Protein AF-A0ABD0QB80-F1 (afdb_monomer)

Structure (mmCIF, N/CA/C/O backbone):
data_AF-A0ABD0QB80-F1
#
_entry.id   AF-A0ABD0QB80-F1
#
loop_
_atom_site.group_PDB
_atom_site.id
_atom_site.type_symbol
_atom_site.label_atom_id
_atom_site.label_alt_id
_atom_site.label_comp_id
_atom_site.label_asym_id
_atom_site.label_entity_id
_atom_site.label_seq_id
_atom_site.pdbx_PDB_ins_code
_atom_site.Cartn_x
_atom_site.Cartn_y
_atom_site.Cartn_z
_atom_site.occupancy
_atom_site.B_iso_or_equiv
_atom_site.auth_seq_id
_atom_site.auth_comp_id
_atom_site.auth_asym_id
_atom_site.auth_atom_id
_atom_site.pdbx_PDB_model_num
ATOM 1 N N . MET A 1 1 ? -16.497 -21.254 11.061 1.00 49.84 1 MET A N 1
ATOM 2 C CA . MET A 1 1 ? -15.151 -20.704 10.775 1.00 49.84 1 MET A CA 1
ATOM 3 C C . MET A 1 1 ? -15.142 -20.157 9.349 1.00 49.84 1 MET A C 1
ATOM 5 O O . MET A 1 1 ? -15.219 -20.940 8.411 1.00 49.84 1 MET A O 1
ATOM 9 N N . GLY A 1 2 ? -15.184 -18.832 9.176 1.00 76.12 2 GLY A N 1
ATOM 10 C CA . GLY A 1 2 ? -15.307 -18.184 7.861 1.00 76.12 2 GLY A CA 1
ATOM 11 C C . GLY A 1 2 ? -13.971 -18.102 7.119 1.00 76.12 2 GLY A C 1
ATOM 12 O O . GLY A 1 2 ? -12.945 -17.794 7.721 1.00 76.12 2 GLY A O 1
ATOM 13 N N . LYS A 1 3 ? -13.971 -18.387 5.811 1.00 84.38 3 LYS A N 1
ATOM 14 C CA . LYS A 1 3 ? -12.784 -18.234 4.952 1.00 84.38 3 LYS A CA 1
ATOM 15 C C . LYS A 1 3 ? -12.396 -16.754 4.853 1.00 84.38 3 LYS A C 1
ATOM 17 O O . LYS A 1 3 ? -13.266 -15.885 4.888 1.00 84.38 3 LYS A O 1
ATOM 22 N N . LYS A 1 4 ? -11.096 -16.474 4.686 1.00 85.19 4 LYS A N 1
ATOM 23 C CA . LYS A 1 4 ? -10.597 -15.112 4.434 1.00 85.19 4 LYS A CA 1
ATOM 24 C C . LYS A 1 4 ? -11.374 -14.489 3.256 1.00 85.19 4 LYS A C 1
ATOM 26 O O . LYS A 1 4 ? -11.534 -15.174 2.241 1.00 85.19 4 LYS A O 1
ATOM 31 N N . PRO A 1 5 ? -11.833 -13.226 3.361 1.00 89.25 5 PRO A N 1
ATOM 32 C CA . PRO A 1 5 ? -12.507 -12.547 2.260 1.00 89.25 5 PRO A CA 1
ATOM 33 C C . PRO A 1 5 ? -11.641 -12.562 1.001 1.00 89.25 5 PRO A C 1
ATOM 35 O O . PRO A 1 5 ? -10.414 -12.440 1.082 1.00 89.25 5 PRO A O 1
ATOM 38 N N . ARG A 1 6 ? -12.274 -12.705 -0.168 1.00 91.69 6 ARG A N 1
ATOM 39 C CA . ARG A 1 6 ? -11.547 -12.617 -1.437 1.00 91.69 6 ARG A CA 1
ATOM 40 C C . ARG A 1 6 ? -11.045 -11.182 -1.630 1.00 91.69 6 ARG A C 1
ATOM 42 O O . ARG A 1 6 ? -11.788 -10.248 -1.326 1.00 91.69 6 ARG A O 1
ATOM 49 N N . PRO A 1 7 ? -9.815 -10.991 -2.132 1.00 92.06 7 PRO A N 1
ATOM 50 C CA . PRO A 1 7 ? -9.346 -9.663 -2.489 1.00 92.06 7 PRO A CA 1
ATOM 51 C C . PRO A 1 7 ? -10.196 -9.092 -3.629 1.00 92.06 7 PRO A C 1
ATOM 53 O O . PRO A 1 7 ? -10.623 -9.820 -4.526 1.00 92.06 7 PRO A O 1
ATOM 56 N N . VAL A 1 8 ? -10.419 -7.781 -3.593 1.00 93.19 8 VAL A N 1
ATOM 57 C CA . VAL A 1 8 ? -11.091 -7.038 -4.663 1.00 93.19 8 VAL A CA 1
ATOM 58 C C . VAL A 1 8 ? -10.023 -6.416 -5.556 1.00 93.19 8 VAL A C 1
ATOM 60 O O . VAL A 1 8 ? -9.140 -5.712 -5.065 1.00 93.19 8 VAL A O 1
ATOM 63 N N . ILE A 1 9 ? -10.104 -6.668 -6.863 1.00 93.19 9 ILE A N 1
ATOM 64 C CA . ILE A 1 9 ? -9.202 -6.072 -7.853 1.00 93.19 9 ILE A CA 1
ATOM 65 C C . ILE A 1 9 ? -9.852 -4.800 -8.389 1.00 93.19 9 ILE A C 1
ATOM 67 O O . ILE A 1 9 ? -10.947 -4.841 -8.945 1.00 93.19 9 ILE A O 1
ATOM 71 N N . ILE A 1 10 ? -9.159 -3.671 -8.245 1.00 92.50 10 ILE A N 1
ATOM 72 C CA . ILE A 1 10 ? -9.611 -2.373 -8.749 1.00 92.50 10 ILE A CA 1
ATOM 73 C C . ILE A 1 10 ? -8.690 -1.954 -9.892 1.00 92.50 10 ILE A C 1
ATOM 75 O O . ILE A 1 10 ? -7.496 -1.723 -9.694 1.00 92.50 10 ILE A O 1
ATOM 79 N N . ARG A 1 11 ? -9.255 -1.837 -11.097 1.00 92.75 11 ARG A N 1
ATOM 80 C CA . ARG A 1 11 ? -8.568 -1.288 -12.269 1.00 92.75 11 ARG A CA 1
ATOM 81 C C . ARG A 1 11 ? -8.907 0.189 -12.396 1.00 92.75 11 ARG A C 1
ATOM 83 O O . ARG A 1 11 ? -10.061 0.550 -12.593 1.00 92.75 11 ARG A O 1
ATOM 90 N N . LEU A 1 12 ? -7.890 1.032 -12.270 1.00 91.25 12 LEU A N 1
ATOM 91 C CA . LEU A 1 12 ? -8.019 2.475 -12.437 1.00 91.25 12 LEU A CA 1
ATOM 92 C C . LEU A 1 12 ? -7.592 2.859 -13.846 1.00 91.25 12 LEU A C 1
ATOM 94 O O . LEU A 1 12 ? -6.610 2.324 -14.360 1.00 91.25 12 LEU A O 1
ATOM 98 N N . HIS A 1 13 ? -8.317 3.802 -14.442 1.00 93.06 13 HIS A N 1
ATOM 99 C CA . HIS A 1 13 ? -8.006 4.303 -15.776 1.00 93.06 13 HIS A CA 1
ATOM 100 C C . HIS A 1 13 ? -6.679 5.077 -15.786 1.00 93.06 13 HIS A C 1
ATOM 102 O O . HIS A 1 13 ? -5.834 4.861 -16.650 1.00 93.06 13 HIS A O 1
ATOM 108 N N . TYR A 1 14 ? -6.454 5.928 -14.779 1.00 90.94 14 TYR A N 1
ATOM 109 C CA . TYR A 1 14 ? -5.256 6.758 -14.697 1.00 90.94 14 TYR A CA 1
ATOM 110 C C . TYR A 1 14 ? -4.217 6.181 -13.736 1.00 90.94 14 TYR A C 1
ATOM 112 O O . TYR A 1 14 ? -4.460 5.994 -12.540 1.00 90.94 14 TYR A O 1
ATOM 120 N N . TYR A 1 15 ? -3.001 5.983 -14.248 1.00 85.44 15 TYR A N 1
ATOM 121 C CA . TYR A 1 15 ? -1.870 5.494 -13.458 1.00 85.44 15 TYR A CA 1
ATOM 122 C C . TYR A 1 15 ? -1.534 6.410 -12.268 1.00 85.44 15 TYR A C 1
ATOM 124 O O . TYR A 1 15 ? -1.249 5.927 -11.174 1.00 85.44 15 TYR A O 1
ATOM 132 N N . GLN A 1 16 ? -1.621 7.730 -12.454 1.00 88.31 16 GLN A N 1
ATOM 133 C CA . GLN A 1 16 ? -1.333 8.713 -11.404 1.00 88.31 16 GLN A CA 1
ATOM 134 C C . GLN A 1 16 ? -2.263 8.553 -10.195 1.00 88.31 16 GLN A C 1
ATOM 136 O O . GLN A 1 16 ? -1.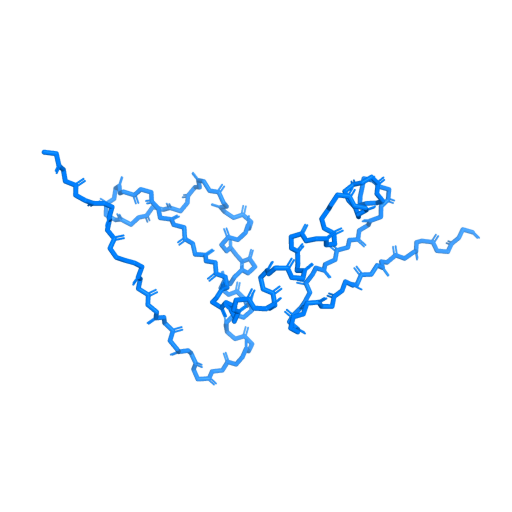800 8.545 -9.056 1.00 88.31 16 GLN A O 1
ATOM 141 N N . GLN A 1 17 ? -3.561 8.340 -10.435 1.00 91.69 17 GLN A N 1
ATOM 142 C CA . GLN A 1 17 ? -4.538 8.097 -9.371 1.00 91.69 17 GLN A CA 1
ATOM 143 C C . GLN A 1 17 ? -4.220 6.809 -8.607 1.00 91.69 17 GLN A C 1
ATOM 145 O O . GLN A 1 17 ? -4.267 6.799 -7.378 1.00 91.69 17 GLN A O 1
ATOM 150 N N . LYS A 1 18 ? -3.819 5.743 -9.318 1.00 89.56 18 LYS A N 1
ATOM 151 C CA . LYS A 1 18 ? -3.371 4.491 -8.689 1.00 89.56 18 LYS A CA 1
ATOM 152 C C . LYS A 1 18 ? -2.210 4.731 -7.731 1.00 89.56 18 LYS A C 1
ATOM 154 O O . LYS A 1 18 ? -2.248 4.259 -6.597 1.00 89.56 18 LYS A O 1
ATOM 159 N N . GLU A 1 19 ? -1.183 5.455 -8.167 1.00 88.19 19 GLU A N 1
ATOM 160 C CA . GLU A 1 19 ? -0.014 5.709 -7.323 1.00 88.19 19 GLU A CA 1
ATOM 161 C C . GLU A 1 19 ? -0.352 6.591 -6.112 1.00 88.19 19 GLU A C 1
ATOM 163 O O . GLU A 1 19 ? 0.126 6.296 -5.016 1.00 88.19 19 GLU A O 1
ATOM 168 N N . LEU A 1 20 ? -1.221 7.598 -6.265 1.00 91.38 20 LEU A N 1
ATOM 169 C CA . LEU A 1 20 ? -1.702 8.419 -5.147 1.00 91.38 20 LEU A CA 1
ATOM 170 C C . LEU A 1 20 ? -2.456 7.581 -4.106 1.00 91.38 20 LEU A C 1
ATOM 172 O O . LEU A 1 20 ? -2.126 7.638 -2.922 1.00 91.38 20 LEU A O 1
ATOM 176 N N . ILE A 1 21 ? -3.400 6.742 -4.544 1.00 91.94 21 ILE A N 1
ATOM 177 C CA . ILE A 1 21 ? -4.169 5.856 -3.655 1.00 91.94 21 ILE A CA 1
ATOM 178 C C . ILE A 1 21 ? -3.238 4.906 -2.899 1.00 91.94 21 ILE A C 1
ATOM 180 O O . ILE A 1 21 ? -3.363 4.743 -1.686 1.00 91.94 21 ILE A O 1
ATOM 184 N N . ILE A 1 22 ? -2.272 4.296 -3.589 1.00 90.88 22 ILE A N 1
ATOM 185 C CA . ILE A 1 22 ? -1.318 3.381 -2.955 1.00 90.88 22 ILE A CA 1
ATOM 186 C C . ILE A 1 22 ? -0.406 4.113 -1.966 1.00 90.88 22 ILE A C 1
ATOM 188 O O . ILE A 1 22 ? -0.100 3.568 -0.903 1.00 90.88 22 ILE A O 1
ATOM 192 N N . ARG A 1 23 ? 0.043 5.330 -2.289 1.00 89.44 23 ARG A N 1
ATOM 193 C CA . ARG A 1 23 ? 0.867 6.146 -1.390 1.00 89.44 23 ARG A CA 1
ATOM 194 C C . ARG A 1 23 ? 0.108 6.482 -0.109 1.00 89.44 23 ARG A C 1
ATOM 196 O O . ARG A 1 23 ? 0.632 6.234 0.976 1.00 89.44 23 ARG A O 1
ATOM 203 N N . GLU A 1 24 ? -1.125 6.960 -0.233 1.00 92.25 24 GLU A N 1
ATOM 204 C CA . GLU A 1 24 ? -1.994 7.255 0.909 1.00 92.25 24 GLU A CA 1
ATOM 205 C C . GLU A 1 24 ? -2.293 6.000 1.735 1.00 92.25 24 GLU A C 1
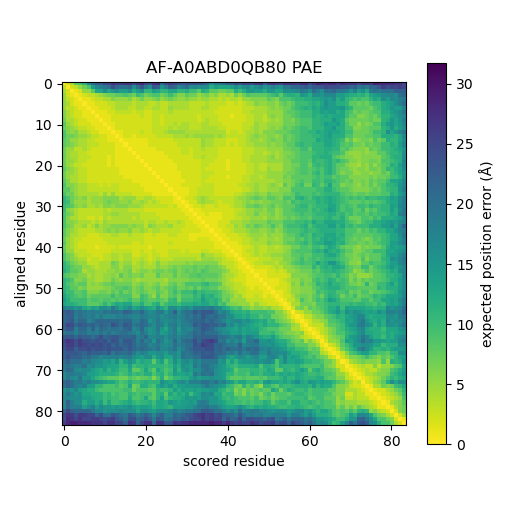ATOM 207 O O . GLU A 1 24 ? -2.213 6.020 2.964 1.00 92.25 24 GLU A O 1
ATOM 212 N N . ALA A 1 25 ? -2.550 4.867 1.077 1.00 91.50 25 ALA A N 1
ATOM 213 C CA . ALA A 1 25 ? -2.785 3.605 1.766 1.00 91.50 25 ALA A CA 1
ATOM 214 C C . ALA A 1 25 ? -1.562 3.108 2.549 1.00 91.50 25 ALA A C 1
ATOM 216 O O . ALA A 1 25 ? -1.711 2.551 3.638 1.00 91.50 25 ALA A O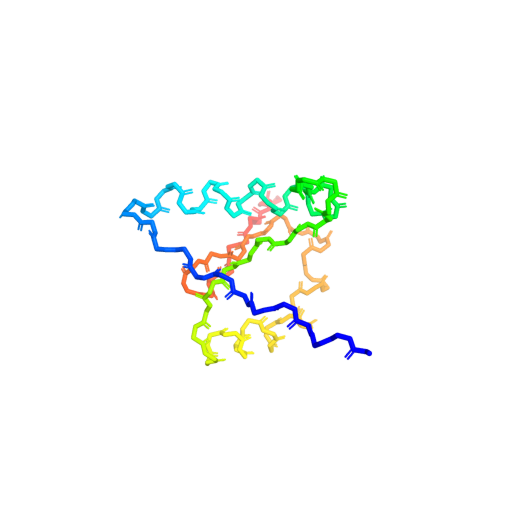 1
ATOM 217 N N . ARG A 1 26 ? -0.348 3.332 2.030 1.00 86.62 26 ARG A N 1
ATOM 218 C CA . ARG A 1 26 ? 0.901 3.050 2.754 1.00 86.62 26 ARG A CA 1
ATOM 219 C C . ARG A 1 26 ? 1.072 3.981 3.954 1.00 86.62 26 ARG A C 1
ATOM 221 O O . ARG A 1 26 ? 1.421 3.495 5.026 1.00 86.62 26 ARG A O 1
ATOM 228 N N . ALA A 1 27 ? 0.795 5.276 3.796 1.00 88.69 27 ALA A N 1
ATOM 229 C CA . ALA A 1 27 ? 0.882 6.254 4.882 1.00 88.69 27 ALA A CA 1
ATOM 230 C C . ALA A 1 27 ? -0.122 5.962 6.013 1.00 88.69 27 ALA A C 1
ATOM 232 O O . ALA A 1 27 ? 0.195 6.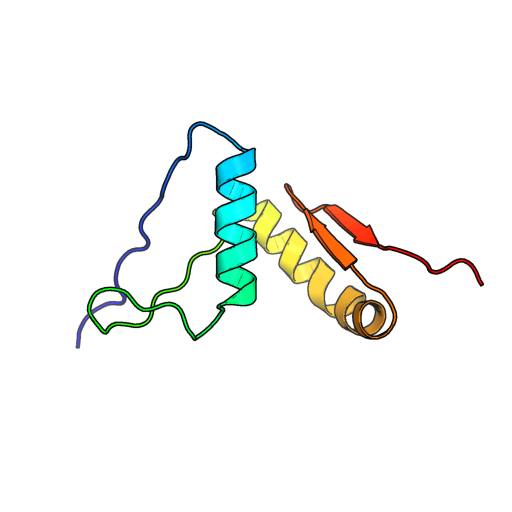120 7.191 1.00 88.69 27 ALA A O 1
ATOM 233 N N . LYS A 1 28 ? -1.317 5.472 5.665 1.00 90.75 28 LYS A N 1
ATOM 234 C CA . LYS A 1 28 ? -2.393 5.113 6.604 1.00 90.75 28 LYS A CA 1
ATOM 235 C C . LYS A 1 28 ? -2.436 3.619 6.940 1.00 90.75 28 LYS A C 1
ATOM 237 O O . LYS A 1 28 ? -3.469 3.119 7.391 1.00 90.75 28 LYS A O 1
ATOM 242 N N . ARG A 1 29 ? -1.344 2.878 6.721 1.00 86.62 29 ARG A N 1
ATOM 243 C CA . ARG A 1 29 ? -1.298 1.429 6.965 1.00 86.62 29 ARG A CA 1
ATOM 244 C C . ARG A 1 29 ? -1.721 1.110 8.405 1.00 86.62 29 ARG A C 1
ATOM 246 O O . ARG A 1 29 ? -1.193 1.684 9.350 1.00 86.62 29 ARG A O 1
ATOM 253 N N . GLY A 1 30 ? -2.682 0.198 8.557 1.00 87.38 30 GLY A N 1
ATOM 254 C CA . GLY A 1 30 ? -3.254 -0.185 9.857 1.00 87.38 30 GLY A CA 1
ATOM 255 C C . GLY A 1 30 ? -4.322 0.769 10.407 1.00 87.38 30 GLY A C 1
ATOM 256 O O . GLY A 1 30 ? -4.920 0.461 11.429 1.00 87.38 30 GLY A O 1
ATOM 257 N N . LYS A 1 31 ? -4.590 1.896 9.733 1.00 93.06 31 LYS A N 1
ATOM 258 C CA . LYS A 1 31 ? -5.592 2.902 10.133 1.00 93.06 31 LYS A CA 1
ATOM 259 C C . LYS A 1 31 ? -6.752 3.038 9.141 1.00 93.06 31 LYS A C 1
ATOM 261 O O . LYS A 1 31 ? -7.688 3.785 9.400 1.00 93.06 31 LYS A O 1
ATOM 266 N N . LEU A 1 32 ? -6.690 2.361 7.992 1.00 93.19 32 LEU A N 1
ATOM 267 C CA . LEU A 1 32 ? -7.771 2.365 7.007 1.00 93.19 32 LEU A CA 1
ATOM 268 C C . LEU A 1 32 ? -8.929 1.486 7.483 1.00 93.19 32 LEU A C 1
ATOM 270 O O . LEU A 1 32 ? -8.739 0.301 7.755 1.00 93.19 32 LEU A O 1
ATOM 274 N N . VAL A 1 33 ? -10.124 2.071 7.531 1.00 95.00 33 VAL A N 1
ATOM 275 C CA . VAL A 1 33 ? -11.352 1.417 7.988 1.00 95.00 33 VAL A CA 1
ATOM 276 C C . VAL A 1 33 ? -12.455 1.628 6.952 1.00 95.00 33 VAL A C 1
ATOM 278 O O . VAL A 1 33 ? -12.649 2.739 6.464 1.00 95.00 33 VAL A O 1
ATOM 281 N N . TYR A 1 34 ? -13.186 0.563 6.634 1.00 91.25 34 TYR A N 1
ATOM 282 C CA . TYR A 1 34 ? -14.398 0.581 5.821 1.00 91.25 34 TYR A CA 1
ATOM 283 C C . TYR A 1 34 ? -15.528 -0.073 6.615 1.00 91.25 34 TYR A C 1
ATOM 285 O O . TYR A 1 34 ? -15.389 -1.215 7.045 1.00 91.25 34 TY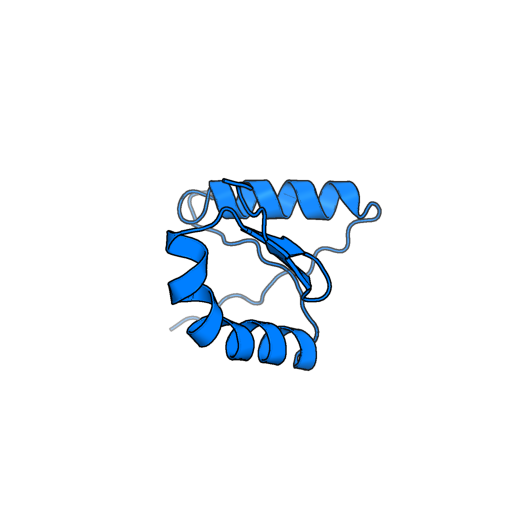R A O 1
ATOM 293 N N . GLN A 1 35 ? -16.622 0.660 6.848 1.00 94.12 35 GLN A N 1
ATOM 294 C CA . GLN A 1 35 ? -17.767 0.183 7.643 1.00 94.12 35 GLN A CA 1
ATOM 295 C C . GLN A 1 35 ? -17.350 -0.410 9.007 1.00 94.12 35 GLN A C 1
ATOM 297 O O . GLN A 1 35 ? -17.771 -1.495 9.394 1.00 94.12 35 GLN A O 1
ATOM 302 N N . GLY A 1 36 ? -16.442 0.269 9.713 1.00 92.69 36 GLY A N 1
ATOM 303 C CA . GLY A 1 36 ? -15.916 -0.195 11.004 1.00 92.69 36 GLY A CA 1
ATOM 304 C C . GLY A 1 36 ? -14.901 -1.345 10.925 1.00 92.69 36 GLY A C 1
ATOM 305 O O . GLY A 1 36 ? -14.292 -1.676 11.937 1.00 92.69 36 GLY A O 1
ATOM 306 N N . SER A 1 37 ? -14.653 -1.916 9.742 1.00 90.75 37 SER A N 1
ATOM 307 C CA . SER A 1 37 ? -13.704 -3.017 9.544 1.00 90.75 37 SER A CA 1
ATOM 308 C C . SER A 1 37 ? -12.371 -2.537 8.959 1.00 90.75 37 SER A C 1
ATOM 310 O O . SER A 1 37 ? -12.371 -1.751 8.009 1.00 90.75 37 SER A O 1
ATOM 312 N N . PRO A 1 38 ? -11.217 -3.003 9.468 1.00 92.00 38 PRO A N 1
ATOM 313 C CA . PRO A 1 38 ? -9.920 -2.628 8.923 1.00 92.00 38 PRO A CA 1
ATOM 314 C C . PRO A 1 38 ? -9.738 -3.184 7.509 1.00 92.00 38 PRO A C 1
ATOM 316 O O . PRO A 1 38 ? -10.045 -4.344 7.231 1.00 92.00 38 PRO A O 1
ATOM 319 N N . VAL A 1 39 ? -9.187 -2.363 6.618 1.00 92.88 39 VAL A N 1
ATOM 320 C CA . VAL A 1 39 ? -8.902 -2.747 5.231 1.00 92.88 39 VAL A CA 1
ATOM 321 C C . VAL A 1 39 ? -7.462 -2.426 4.853 1.00 92.88 39 VAL A C 1
ATOM 323 O O . VAL A 1 39 ? -6.828 -1.525 5.400 1.00 92.88 39 VAL A O 1
ATOM 326 N N . ALA A 1 40 ? -6.930 -3.178 3.893 1.00 91.75 40 ALA A N 1
ATOM 327 C CA . ALA A 1 40 ? -5.594 -2.971 3.355 1.00 91.75 40 ALA A CA 1
ATOM 328 C C . ALA A 1 40 ? -5.667 -2.846 1.834 1.00 91.75 40 ALA A C 1
ATOM 330 O O . ALA A 1 40 ? -6.293 -3.668 1.170 1.00 91.75 40 ALA A O 1
ATOM 331 N N . ILE A 1 41 ? -4.988 -1.835 1.294 1.00 93.31 41 ILE A N 1
ATOM 332 C CA . ILE A 1 41 ? -4.847 -1.620 -0.147 1.00 93.31 41 ILE A CA 1
ATOM 333 C C . ILE A 1 41 ? -3.370 -1.800 -0.491 1.00 93.31 41 ILE A C 1
ATOM 335 O O . ILE A 1 41 ? -2.492 -1.214 0.145 1.00 93.31 41 ILE A O 1
ATOM 339 N N . TYR A 1 42 ? -3.091 -2.631 -1.487 1.00 88.81 42 TYR A N 1
ATOM 340 C CA . TYR A 1 42 ? -1.742 -2.943 -1.947 1.00 88.81 42 TYR A CA 1
ATOM 341 C C . TYR A 1 42 ? -1.722 -3.098 -3.467 1.00 88.81 42 TYR A C 1
ATOM 343 O O . TYR A 1 42 ? -2.765 -3.194 -4.111 1.00 88.81 42 TYR A O 1
ATOM 351 N N . LYS A 1 43 ? -0.521 -3.056 -4.052 1.00 87.62 43 LYS A N 1
ATOM 352 C CA . LYS A 1 43 ? -0.354 -3.197 -5.500 1.00 87.62 43 LYS A CA 1
ATOM 353 C C . LYS A 1 43 ? -0.618 -4.647 -5.901 1.00 87.62 43 LYS A C 1
ATOM 355 O O . LYS A 1 43 ? -0.087 -5.558 -5.271 1.00 87.62 43 LYS A O 1
ATOM 360 N N . ASP A 1 44 ? -1.406 -4.817 -6.954 1.00 88.94 44 ASP A N 1
ATOM 361 C CA . ASP A 1 44 ? -1.570 -6.08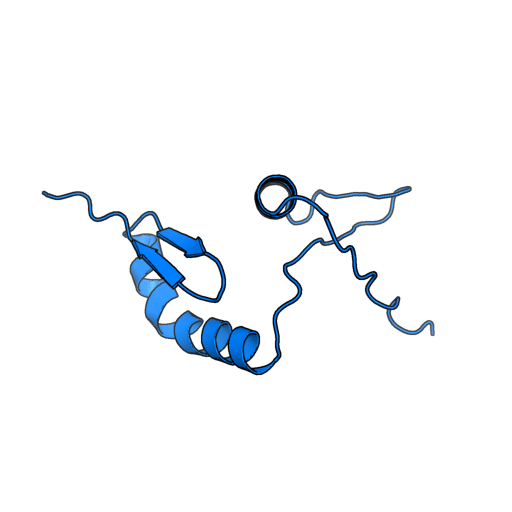9 -7.647 1.00 88.94 44 ASP A CA 1
ATOM 362 C C . ASP A 1 44 ? -0.361 -6.287 -8.569 1.00 88.94 44 ASP A C 1
ATOM 364 O O . ASP A 1 44 ? -0.207 -5.585 -9.573 1.00 88.94 44 ASP A O 1
ATOM 368 N N . TYR A 1 45 ? 0.569 -7.138 -8.143 1.00 82.12 45 TYR A N 1
ATOM 369 C CA . TYR A 1 45 ? 1.782 -7.454 -8.887 1.00 82.12 45 TYR A CA 1
ATOM 370 C C . TYR A 1 45 ? 1.671 -8.854 -9.473 1.00 82.12 45 TYR A C 1
ATOM 372 O O . TYR A 1 45 ? 1.179 -9.767 -8.810 1.00 82.12 45 TYR A O 1
ATOM 380 N N . ALA A 1 46 ? 2.214 -9.030 -10.678 1.00 80.62 46 ALA A N 1
ATOM 381 C CA . ALA A 1 46 ? 2.445 -10.358 -11.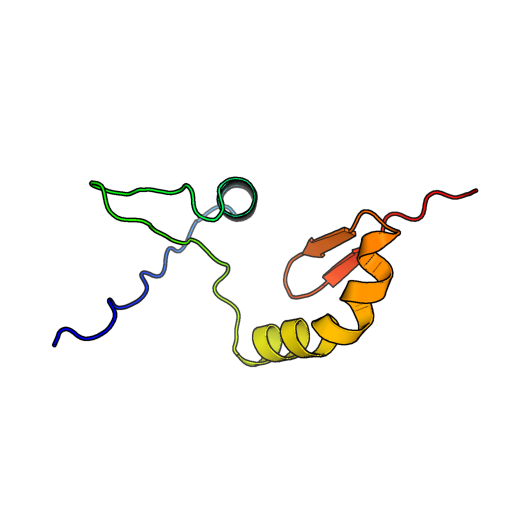222 1.00 80.62 46 ALA A CA 1
ATOM 382 C C . ALA A 1 46 ? 3.349 -11.173 -10.265 1.00 80.62 46 ALA A C 1
ATOM 384 O O . ALA A 1 46 ? 4.212 -10.578 -9.598 1.00 80.62 46 ALA A O 1
ATOM 385 N N . PRO A 1 47 ? 3.163 -12.501 -10.159 1.00 82.94 47 PRO A N 1
ATOM 386 C CA . PRO A 1 47 ? 3.875 -13.340 -9.191 1.00 82.94 47 PRO A CA 1
ATOM 387 C C . PRO A 1 47 ? 5.400 -13.190 -9.245 1.00 82.94 47 PRO A C 1
ATOM 389 O O . PRO A 1 47 ? 6.066 -13.144 -8.208 1.00 82.94 47 PRO A O 1
ATOM 392 N N . GLU A 1 48 ? 5.958 -13.042 -10.444 1.00 82.94 48 GLU A N 1
ATOM 393 C CA . GLU A 1 48 ? 7.391 -12.882 -10.689 1.00 82.94 48 GLU A CA 1
ATOM 394 C C . GLU A 1 48 ? 7.905 -11.565 -10.092 1.00 82.94 48 GLU A C 1
ATOM 396 O O . GLU A 1 48 ? 8.936 -11.527 -9.419 1.00 82.94 48 GLU A O 1
ATOM 401 N N . VAL A 1 49 ? 7.142 -10.482 -10.268 1.00 77.06 49 VAL A N 1
ATOM 402 C CA . VAL A 1 49 ? 7.462 -9.146 -9.744 1.00 77.06 49 VAL A CA 1
ATOM 403 C C . VAL A 1 49 ? 7.365 -9.118 -8.219 1.00 77.06 49 VAL A C 1
ATOM 405 O O . VAL A 1 49 ? 8.219 -8.529 -7.552 1.00 77.06 49 VAL A O 1
ATOM 408 N N . ALA A 1 50 ? 6.352 -9.777 -7.651 1.00 76.19 50 ALA A N 1
ATOM 409 C CA . ALA A 1 50 ? 6.208 -9.918 -6.205 1.00 76.19 50 ALA A CA 1
ATOM 410 C C . ALA A 1 50 ? 7.393 -10.684 -5.598 1.00 76.19 50 ALA A C 1
ATOM 412 O O . ALA A 1 50 ? 7.955 -10.258 -4.587 1.00 76.19 50 ALA A O 1
ATOM 413 N N . THR A 1 51 ? 7.809 -11.767 -6.255 1.00 78.56 51 THR A N 1
ATOM 414 C CA . THR A 1 51 ? 8.954 -12.587 -5.848 1.00 78.56 51 THR A CA 1
ATOM 415 C C . THR A 1 51 ? 10.250 -11.784 -5.914 1.00 78.56 51 THR A C 1
ATOM 417 O O . THR A 1 51 ? 11.009 -11.755 -4.947 1.00 78.56 51 THR A O 1
ATOM 420 N N . HIS A 1 52 ? 10.464 -11.040 -7.001 1.00 75.06 52 HIS A N 1
ATOM 421 C CA . HIS A 1 52 ? 11.611 -10.149 -7.132 1.00 75.06 52 HIS A CA 1
ATOM 422 C C . HIS A 1 52 ? 11.644 -9.111 -6.001 1.00 75.06 52 HIS A C 1
ATOM 424 O O . HIS A 1 52 ? 12.658 -8.976 -5.322 1.00 75.06 52 HIS A O 1
ATOM 430 N N . ALA A 1 53 ? 10.527 -8.429 -5.726 1.00 68.19 53 ALA A N 1
ATOM 431 C CA . ALA A 1 53 ? 10.444 -7.422 -4.665 1.00 68.19 53 ALA A CA 1
ATOM 432 C C . ALA A 1 53 ? 10.711 -7.986 -3.254 1.00 68.19 53 ALA A C 1
ATOM 434 O O . ALA A 1 53 ? 11.282 -7.287 -2.412 1.00 68.19 53 ALA A O 1
ATOM 435 N N . LEU A 1 54 ? 10.306 -9.232 -2.985 1.00 69.56 54 LEU A N 1
ATOM 436 C CA . LEU A 1 54 ? 10.602 -9.932 -1.732 1.00 69.56 54 LEU A CA 1
ATOM 437 C C . LEU A 1 54 ? 12.080 -10.317 -1.631 1.00 69.56 54 LEU A C 1
ATOM 439 O O . LEU A 1 54 ? 12.688 -10.090 -0.589 1.00 69.56 54 LEU A O 1
ATOM 443 N N . ASN A 1 55 ? 12.671 -10.821 -2.714 1.00 69.25 55 ASN A N 1
ATOM 444 C CA . ASN A 1 55 ? 14.075 -11.234 -2.751 1.00 69.25 55 ASN A CA 1
ATOM 445 C C . ASN A 1 55 ? 15.041 -10.047 -2.674 1.00 69.25 55 ASN A C 1
ATOM 447 O O . ASN A 1 55 ? 16.126 -10.171 -2.114 1.00 69.25 55 ASN A O 1
ATOM 451 N N . THR A 1 56 ? 14.645 -8.870 -3.169 1.00 61.25 56 THR A N 1
ATOM 452 C CA . THR A 1 56 ? 15.428 -7.641 -2.965 1.00 61.25 56 THR A CA 1
ATOM 453 C C . THR A 1 56 ? 15.354 -7.152 -1.502 1.00 61.25 56 THR A C 1
ATOM 455 O O . THR A 1 56 ? 16.275 -6.489 -1.033 1.00 61.25 56 THR A O 1
ATOM 458 N N . ASN A 1 57 ? 14.290 -7.494 -0.757 1.00 60.22 57 ASN A N 1
ATOM 459 C CA . ASN A 1 57 ? 13.966 -7.009 0.601 1.00 60.22 57 ASN A CA 1
ATOM 460 C C . ASN A 1 57 ? 15.036 -7.178 1.688 1.00 60.22 57 ASN A C 1
ATOM 462 O O . ASN A 1 57 ? 15.318 -6.197 2.382 1.00 60.22 57 ASN A O 1
ATOM 466 N N . PRO A 1 58 ? 15.662 -8.353 1.856 1.00 59.78 58 PRO A N 1
ATOM 467 C CA . PRO A 1 58 ? 16.650 -8.531 2.912 1.00 59.78 58 PRO A CA 1
ATOM 468 C C . PRO A 1 58 ? 17.919 -7.694 2.696 1.00 59.78 58 PRO A C 1
ATOM 470 O O . PRO A 1 58 ? 18.445 -7.156 3.665 1.00 59.78 58 PRO A O 1
ATOM 473 N N . LEU A 1 59 ? 18.370 -7.515 1.449 1.00 57.41 59 LEU A N 1
ATOM 474 C CA . LEU A 1 59 ? 19.571 -6.731 1.136 1.00 57.41 59 LEU A CA 1
ATOM 475 C C . LEU A 1 59 ? 19.340 -5.216 1.237 1.00 57.41 59 LEU A C 1
ATOM 477 O O . LEU A 1 59 ? 20.254 -4.487 1.606 1.00 57.41 59 LEU A O 1
ATOM 481 N N . TRP A 1 60 ? 18.129 -4.722 0.941 1.00 54.31 60 TRP A N 1
ATOM 482 C CA . TRP A 1 60 ? 17.855 -3.280 0.990 1.00 54.31 60 TRP A CA 1
ATOM 483 C C . TRP A 1 60 ? 17.447 -2.763 2.368 1.00 54.31 60 TRP A C 1
ATOM 485 O O . TRP A 1 60 ? 17.654 -1.583 2.644 1.00 54.31 60 TRP A O 1
ATOM 495 N N . ARG A 1 61 ? 16.866 -3.590 3.252 1.00 56.22 61 ARG A N 1
ATOM 496 C CA . ARG A 1 61 ? 16.399 -3.142 4.583 1.00 56.22 61 ARG A CA 1
ATOM 497 C C . ARG A 1 61 ? 17.507 -2.545 5.446 1.00 56.22 61 ARG A C 1
ATOM 499 O O . ARG A 1 61 ? 17.241 -1.588 6.165 1.00 56.22 61 ARG A O 1
ATOM 506 N N . SER A 1 62 ? 18.721 -3.079 5.345 1.00 59.03 62 SER A N 1
ATOM 507 C CA . SER A 1 62 ? 19.914 -2.538 6.008 1.00 59.03 62 SER A CA 1
ATOM 508 C C . SER A 1 62 ? 20.396 -1.216 5.398 1.00 59.03 62 SER A C 1
ATOM 510 O O . SER A 1 62 ? 21.068 -0.449 6.076 1.00 59.03 62 SER A O 1
ATOM 512 N N . TYR A 1 63 ? 20.044 -0.936 4.139 1.00 53.84 63 TYR A N 1
ATOM 513 C CA . TYR A 1 63 ? 20.455 0.261 3.398 1.00 53.84 63 TYR A CA 1
ATOM 514 C C . TYR A 1 63 ? 19.438 1.415 3.525 1.00 53.84 63 TYR A C 1
ATOM 516 O O . TYR A 1 63 ? 19.814 2.582 3.602 1.00 53.84 63 TYR A O 1
ATOM 524 N N . ILE A 1 64 ? 18.136 1.104 3.608 1.00 51.78 64 ILE A N 1
ATOM 525 C CA . ILE A 1 64 ? 17.042 2.091 3.736 1.00 51.78 64 ILE A CA 1
ATOM 526 C C . ILE A 1 64 ? 17.053 2.833 5.079 1.00 51.78 64 ILE A C 1
ATOM 528 O O . ILE A 1 64 ? 16.605 3.975 5.146 1.00 51.78 64 ILE A O 1
ATOM 532 N N . THR A 1 65 ? 17.589 2.241 6.147 1.00 53.81 65 THR A N 1
ATOM 533 C CA . THR A 1 65 ? 17.771 2.949 7.429 1.00 53.81 65 THR A CA 1
ATOM 534 C C . THR A 1 65 ? 18.696 4.161 7.305 1.00 53.81 65 THR A C 1
ATOM 536 O O . THR A 1 65 ? 18.600 5.076 8.118 1.00 53.81 65 THR A O 1
ATOM 539 N N . LEU A 1 66 ? 19.550 4.196 6.276 1.00 49.81 66 LEU A N 1
ATOM 540 C CA . LEU A 1 66 ? 20.486 5.285 6.006 1.00 49.81 66 LEU A CA 1
ATOM 541 C C . LEU A 1 66 ? 20.030 6.202 4.861 1.00 49.81 66 LEU A C 1
ATOM 543 O O . LEU A 1 66 ? 20.535 7.318 4.747 1.00 49.81 66 LEU A O 1
ATOM 547 N N . VAL A 1 67 ? 19.086 5.762 4.017 1.00 52.47 67 VAL A N 1
ATOM 548 C CA . VAL A 1 67 ? 18.744 6.462 2.772 1.00 52.47 67 VAL A CA 1
ATOM 549 C C . VAL A 1 67 ? 17.241 6.474 2.478 1.00 52.47 67 VAL A C 1
ATOM 551 O O . VAL A 1 67 ? 16.583 5.433 2.392 1.00 52.47 67 VAL A O 1
ATOM 554 N N . SER A 1 68 ? 16.703 7.675 2.224 1.00 52.75 68 SER A N 1
ATOM 555 C CA . SER A 1 68 ? 15.337 7.853 1.720 1.00 52.75 68 SER A CA 1
ATOM 556 C C . SER A 1 68 ? 15.189 7.155 0.373 1.00 52.75 68 SER A C 1
ATOM 558 O O . SER A 1 68 ? 15.959 7.388 -0.561 1.00 52.75 68 SER A O 1
ATOM 560 N N . SER A 1 69 ? 14.216 6.262 0.273 1.00 55.75 69 SER A N 1
ATOM 561 C CA . SER A 1 69 ? 14.109 5.357 -0.865 1.00 55.75 69 SER A CA 1
ATOM 562 C C . SER A 1 69 ? 12.670 4.941 -1.125 1.00 55.75 69 SER A C 1
ATOM 564 O O . SER A 1 69 ? 11.820 4.898 -0.232 1.00 55.75 69 SER A O 1
ATOM 566 N N . GLN A 1 70 ? 12.381 4.667 -2.394 1.00 62.38 70 GLN A N 1
ATOM 567 C CA . GLN A 1 70 ? 11.036 4.377 -2.869 1.00 62.38 70 GLN A CA 1
ATOM 568 C C . GLN A 1 70 ? 11.064 3.226 -3.870 1.00 62.38 70 GLN A C 1
ATOM 570 O O . GLN A 1 70 ? 11.727 3.295 -4.900 1.00 62.38 70 GLN A O 1
ATOM 575 N N . LEU A 1 71 ? 10.280 2.180 -3.603 1.00 62.84 71 LEU A N 1
ATOM 576 C CA . LEU A 1 71 ? 10.021 1.125 -4.580 1.00 62.84 71 LEU A CA 1
ATOM 577 C C . LEU A 1 71 ? 8.888 1.560 -5.523 1.00 62.84 71 LEU A C 1
ATOM 579 O O . LEU A 1 71 ? 7.724 1.667 -5.106 1.00 62.84 71 LEU A O 1
ATOM 583 N N . SER A 1 72 ? 9.238 1.802 -6.784 1.00 67.00 72 SER A N 1
ATOM 584 C CA . SER A 1 72 ? 8.332 2.155 -7.877 1.00 67.00 72 SER A CA 1
ATOM 585 C C . SER A 1 72 ? 8.027 0.954 -8.775 1.00 67.00 72 SER A C 1
ATOM 587 O O . SER A 1 72 ? 8.737 -0.051 -8.781 1.00 67.00 72 SER A O 1
ATOM 589 N N . PHE A 1 73 ? 6.948 1.057 -9.544 1.00 63.47 73 PHE A N 1
ATOM 590 C CA . PHE A 1 73 ? 6.570 0.047 -10.528 1.00 63.47 73 PHE A CA 1
ATOM 591 C C . PHE A 1 73 ? 7.630 -0.064 -11.652 1.00 63.47 73 PHE A C 1
ATOM 593 O O . PHE A 1 73 ? 8.189 0.961 -12.050 1.00 63.47 73 PHE A O 1
ATOM 600 N N . PRO A 1 74 ? 7.901 -1.268 -12.202 1.00 57.56 74 PRO A N 1
ATOM 601 C CA . PRO A 1 74 ? 7.374 -2.574 -11.788 1.00 57.56 74 PRO A CA 1
ATOM 602 C C . PRO A 1 74 ? 8.016 -3.122 -10.504 1.00 57.56 74 PRO A C 1
ATOM 604 O O . PRO A 1 74 ? 7.305 -3.683 -9.685 1.00 57.56 74 PRO A O 1
ATOM 607 N N . ALA A 1 75 ? 9.305 -2.885 -10.270 1.00 62.88 75 ALA A N 1
ATOM 608 C CA . ALA A 1 75 ? 10.001 -3.164 -9.007 1.00 62.88 75 ALA A CA 1
ATOM 609 C C . ALA A 1 75 ? 11.335 -2.394 -8.961 1.00 62.88 75 ALA A C 1
ATOM 611 O O . ALA A 1 75 ? 12.389 -2.953 -8.678 1.00 62.88 75 ALA A O 1
ATOM 612 N N . ARG A 1 76 ? 11.307 -1.106 -9.320 1.00 67.62 76 ARG A N 1
ATOM 613 C CA . ARG A 1 76 ? 12.500 -0.250 -9.375 1.00 67.62 76 ARG A CA 1
ATOM 614 C C . ARG A 1 76 ? 12.723 0.422 -8.028 1.00 67.62 76 ARG A C 1
ATOM 616 O O . ARG A 1 76 ? 11.824 1.101 -7.535 1.00 67.62 76 ARG A O 1
ATOM 623 N N . LEU A 1 77 ? 13.902 0.243 -7.443 1.00 66.31 77 LEU A N 1
ATOM 624 C CA . LEU A 1 77 ? 14.298 0.932 -6.220 1.00 66.31 77 LEU A CA 1
ATOM 625 C C . LEU A 1 77 ? 14.923 2.283 -6.583 1.00 66.31 77 LEU A C 1
ATOM 627 O O . LEU A 1 77 ? 15.950 2.330 -7.250 1.00 66.31 77 LEU A O 1
ATOM 631 N N . PHE 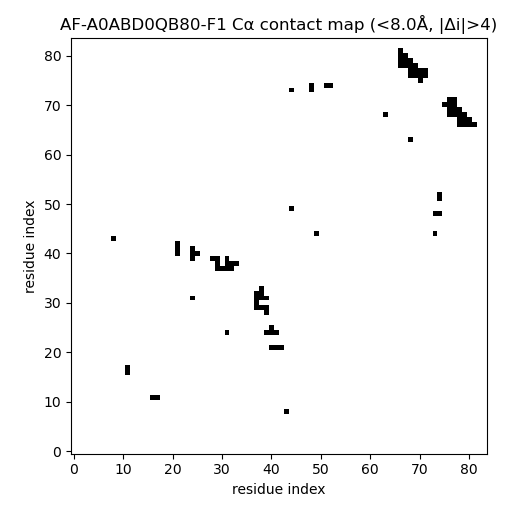A 1 78 ? 14.296 3.370 -6.146 1.00 67.19 78 PHE A N 1
ATOM 632 C CA . PHE A 1 78 ? 14.882 4.706 -6.186 1.00 67.19 78 PHE A CA 1
ATOM 633 C C . PHE A 1 78 ? 15.575 4.979 -4.856 1.00 67.19 78 PHE A C 1
ATOM 635 O O . PHE A 1 78 ? 14.967 4.791 -3.800 1.00 67.19 78 PHE A O 1
ATOM 642 N N . ILE A 1 79 ? 16.830 5.414 -4.919 1.00 67.88 79 ILE A N 1
ATOM 643 C CA . ILE A 1 79 ? 17.678 5.734 -3.771 1.00 67.88 79 ILE A CA 1
ATOM 644 C C . ILE A 1 79 ? 18.085 7.199 -3.918 1.00 67.88 79 ILE A C 1
ATOM 646 O O . ILE A 1 79 ? 18.622 7.578 -4.955 1.00 67.88 79 ILE A O 1
ATOM 650 N N . TRP A 1 80 ? 17.821 8.017 -2.901 1.00 66.12 80 TRP A N 1
ATOM 651 C CA . TRP A 1 80 ? 18.284 9.403 -2.861 1.00 66.12 80 TRP A CA 1
ATOM 652 C C . TRP A 1 80 ? 19.566 9.482 -2.040 1.00 66.12 80 TRP A C 1
ATOM 654 O O . TRP A 1 80 ? 19.506 9.570 -0.816 1.00 66.12 80 TRP A O 1
ATOM 664 N N . THR A 1 81 ? 20.731 9.440 -2.678 1.00 66.12 81 THR A N 1
ATOM 665 C CA . THR A 1 81 ? 21.988 9.670 -1.959 1.00 66.12 81 THR A CA 1
ATOM 666 C C . THR A 1 81 ? 22.067 11.154 -1.597 1.00 66.12 81 THR A C 1
ATOM 668 O O . THR A 1 81 ? 21.964 12.015 -2.469 1.00 66.12 81 THR A O 1
ATOM 671 N N . LYS A 1 82 ? 22.213 11.485 -0.308 1.00 58.19 82 LYS A N 1
ATOM 672 C CA . LYS A 1 82 ? 22.736 12.808 0.051 1.00 58.19 82 LYS A CA 1
ATOM 673 C C . LYS A 1 82 ? 24.201 12.784 -0.360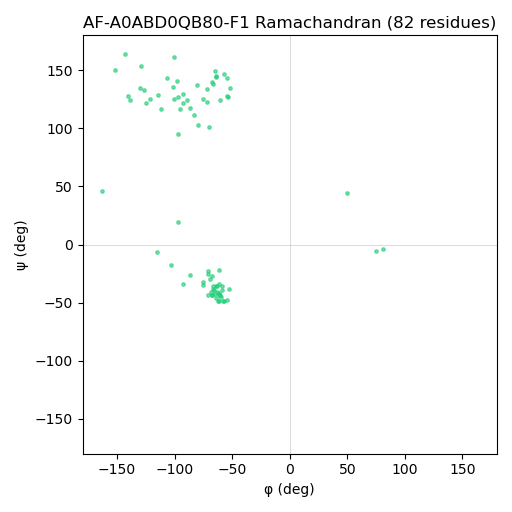 1.00 58.19 82 LYS A C 1
ATOM 675 O O . LYS A 1 82 ? 24.991 12.151 0.337 1.00 58.19 82 LYS A O 1
ATOM 680 N N . ASP A 1 83 ? 24.524 13.390 -1.499 1.00 57.53 83 ASP A N 1
ATOM 681 C CA . ASP A 1 83 ? 25.916 13.729 -1.788 1.00 57.53 83 ASP A CA 1
ATOM 682 C C . ASP A 1 83 ? 26.437 14.540 -0.602 1.00 57.53 83 ASP A C 1
ATOM 684 O O . ASP A 1 83 ? 25.764 15.455 -0.111 1.00 57.53 83 ASP A O 1
ATOM 688 N N . ARG A 1 84 ? 27.557 14.078 -0.062 1.00 45.94 84 ARG A N 1
ATOM 689 C CA . ARG A 1 84 ? 28.189 14.609 1.137 1.00 45.94 84 ARG A CA 1
ATOM 690 C C . ARG A 1 84 ? 29.328 15.524 0.737 1.00 45.94 84 ARG A C 1
ATOM 692 O O . ARG A 1 84 ? 30.034 15.157 -0.226 1.00 45.94 84 ARG A O 1
#

Foldseek 3Di:
DDDDDDDDDDDDPDPVVVVVVQVVLVVCPPPDDDPNHDDHDDDDADPVLVVVLVVVPVVCVVVCVPWPWDQDPPGDIDTDDPPD

Solvent-accessible surface area (backbone atoms only — not comparable to full-atom values): 5616 Å² total; per-residue (Å²): 136,82,76,81,78,80,85,83,86,83,86,68,92,49,68,67,59,50,53,50,53,46,50,51,36,59,76,39,62,91,69,38,65,55,97,90,39,81,54,84,69,76,86,92,61,60,70,68,47,48,50,51,52,56,68,50,40,76,72,44,58,76,49,48,82,80,32,65,65,48,82,40,85,87,72,43,78,47,72,53,77,79,85,126

Sequence (84 aa):
MGKKPRPVIIRLHYYQQKELIIREARAKRGKLVYQGSPVAIYKDYAPEVATHALNTNPLWRSYITLVSSQLSFPARLFIWTKDR

Mean predicted aligned error: 9.18 Å

Radius of gyration: 15.62 Å; Cα contacts (8 Å, |Δi|>4): 48; chains: 1; bounding box: 46×35×27 Å

Secondary structure (DSSP, 8-state):
-PPPPPPPP---S-HHHHHHHHHHHHHTTTT-EETTEE--------HHHHHHHHHHHHHHHHHHTTS-EEEETTTEEEE-----

Organism: Cirrhinus mrigala (NCBI:txid683832)

Nearest PDB structures (foldseek):
  2ykp-assembly1_C  TM=7.502E-01  e=1.731E-01  Homo sapiens
  6s41-assembly1_B  TM=1.985E-01  e=7.250E+00  Homo sapiens

pLDDT: mean 77.28, std 15.14, range [45.94, 95.0]